Protein AF-H9VK11-F1 (afdb_monomer)

Radius of gyration: 29.21 Å; Cα contacts (8 Å, |Δi|>4): 85; chains: 1; bounding box: 51×98×49 Å

pLDDT: mean 76.81, std 21.03, range [33.34, 97.81]

Foldseek 3Di:
DDDDDDDDDDDDDDDDDPPPDDPPPVPDCDPVNVQVVVVVVLPDDDDDDDDDDDDPCPVPDDVVCCDPSRNPDDDDQFFQALVNLLVLCCVQQVDNDDPLSVLLNVLRVQFGHHSVRLNVLCNVPSVPRVNSSVVSSVVSVVRNVDDDPDDPPDDPDD

Nearest PDB structures (foldseek):
  8c6j-assembly1_V  TM=3.300E-01  e=5.789E+00  Homo sapiens
  3lvt-assembly1_A  TM=2.748E-01  e=8.048E+00  Enterococcus faecalis V583

Secondary structure (DSSP, 8-state):
-----PPPPPPPPPP---------GGG---HHHHHHHHHHHHH--SS--------S-GGGS-TTTSSTTTS-------S--HHHHHHHHHHHH--S--TTHHHHHHHHTT----HHHHHHHHHHTTT-HHHHHHHHHHHHHHHHHSPPSS--TT----

Organism: Pinus taeda (NCBI:txid3352)

Solvent-accessible surface area (backbone atoms only — not comparable to full-atom values): 10513 Å² total; per-residue (Å²): 134,91,80,90,82,82,83,83,83,87,81,83,84,74,82,79,77,80,78,87,72,72,87,59,74,90,73,64,82,42,74,67,57,57,50,55,52,47,54,56,58,76,70,62,85,87,74,96,77,90,86,87,86,86,73,97,56,71,88,78,50,64,71,80,53,65,32,76,94,72,39,75,78,86,82,85,87,66,60,42,44,64,71,53,47,52,52,47,38,34,75,64,52,74,38,93,75,58,94,60,49,67,57,48,44,59,38,48,76,69,19,73,47,44,56,66,59,56,47,49,39,43,61,78,29,37,93,39,55,69,60,15,53,51,54,40,46,54,52,36,55,54,37,45,75,50,77,79,92,67,81,89,80,79,77,84,83,126

Structure (mmCIF, N/CA/C/O backbone):
data_AF-H9VK11-F1
#
_entry.id   AF-H9VK11-F1
#
loop_
_atom_site.group_PDB
_atom_site.id
_atom_site.type_symbol
_atom_site.label_atom_id
_atom_site.label_alt_id
_atom_site.label_comp_id
_atom_site.label_asym_id
_atom_site.label_entity_id
_atom_site.label_seq_id
_atom_site.pdbx_PDB_ins_code
_atom_site.Cartn_x
_atom_site.Cartn_y
_atom_site.Cartn_z
_atom_site.occupancy
_atom_site.B_iso_or_equiv
_atom_s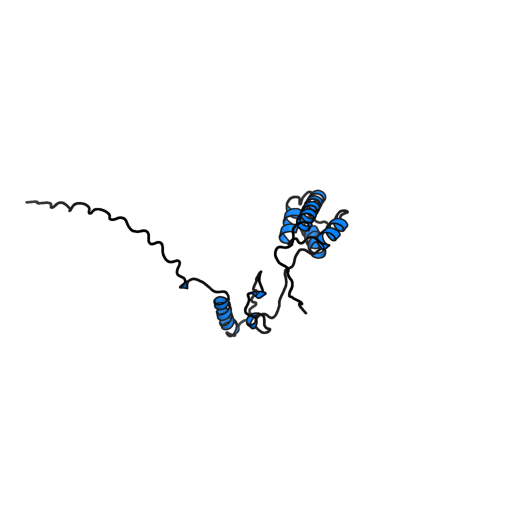ite.auth_seq_id
_atom_site.auth_comp_id
_atom_site.auth_asym_id
_atom_site.auth_atom_id
_atom_site.pdbx_PDB_model_num
ATOM 1 N N . LYS A 1 1 ? 30.136 82.822 -22.059 1.00 39.12 1 LYS A N 1
ATOM 2 C CA . LYS A 1 1 ? 28.695 83.145 -21.907 1.00 39.12 1 LYS A CA 1
ATOM 3 C C . LYS A 1 1 ? 27.909 81.847 -22.035 1.00 39.12 1 LYS A C 1
ATOM 5 O O . LYS A 1 1 ? 27.955 81.237 -23.091 1.00 39.12 1 LYS A O 1
ATOM 10 N N . ASN A 1 2 ? 27.282 81.414 -20.940 1.00 35.06 2 ASN A N 1
ATOM 11 C CA . ASN A 1 2 ? 26.433 80.224 -20.855 1.00 35.06 2 ASN A CA 1
ATOM 12 C C . ASN A 1 2 ? 25.245 80.293 -21.822 1.00 35.06 2 ASN A C 1
ATOM 14 O O . ASN A 1 2 ? 24.611 81.343 -21.926 1.00 35.06 2 ASN A O 1
ATOM 18 N N . LYS A 1 3 ? 24.848 79.146 -22.378 1.00 41.16 3 LYS A N 1
ATOM 19 C CA . LYS A 1 3 ? 23.433 78.861 -22.633 1.00 41.16 3 LYS A CA 1
ATOM 20 C C . LYS A 1 3 ? 23.178 77.359 -22.482 1.00 41.16 3 LYS A C 1
ATOM 22 O O . LYS A 1 3 ? 23.585 76.564 -23.318 1.00 41.16 3 LYS A O 1
ATOM 27 N N . LYS A 1 4 ? 22.551 77.007 -21.355 1.00 41.66 4 LYS A N 1
ATOM 28 C C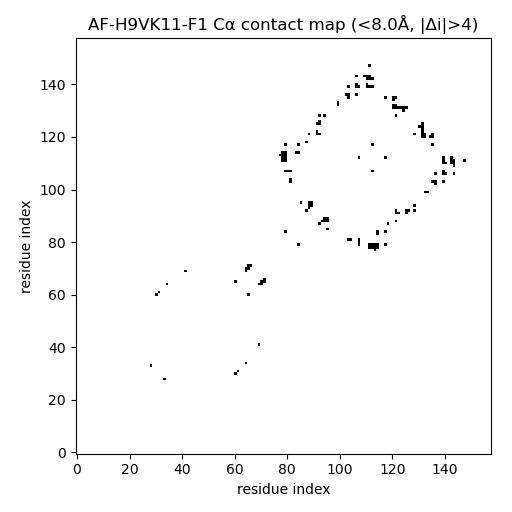A . LYS A 1 4 ? 21.931 75.705 -21.077 1.00 41.66 4 LYS A CA 1
ATOM 29 C C . LYS A 1 4 ? 20.826 75.455 -22.111 1.00 41.66 4 LYS A C 1
ATOM 31 O O . LYS A 1 4 ? 20.049 76.373 -22.371 1.00 41.66 4 LYS A O 1
ATOM 36 N N . GLN A 1 5 ? 20.741 74.242 -22.650 1.00 40.81 5 GLN A N 1
ATOM 37 C CA . GLN A 1 5 ? 19.568 73.748 -23.377 1.00 40.81 5 GLN A CA 1
ATOM 38 C C . GLN A 1 5 ? 18.859 72.701 -22.511 1.00 40.81 5 GLN A C 1
ATOM 40 O O . GLN A 1 5 ? 19.507 71.873 -21.873 1.00 40.81 5 GLN A O 1
ATOM 45 N N . GLN A 1 6 ? 17.539 72.848 -22.417 1.00 36.50 6 GLN A N 1
ATOM 46 C CA . GLN A 1 6 ? 16.608 72.013 -21.657 1.00 36.50 6 GLN A CA 1
ATOM 47 C C . GLN A 1 6 ? 16.370 70.665 -22.361 1.00 36.50 6 GLN A C 1
ATOM 49 O O . GLN A 1 6 ? 16.482 70.612 -23.586 1.00 36.50 6 GLN A O 1
ATOM 54 N N . PRO A 1 7 ? 16.021 69.597 -21.621 1.00 40.81 7 PRO A N 1
ATOM 55 C CA . PRO A 1 7 ? 15.643 68.319 -22.217 1.00 40.81 7 PRO A CA 1
ATOM 56 C C . PRO A 1 7 ? 14.222 68.363 -22.827 1.00 40.81 7 PRO A C 1
ATOM 58 O O . PRO A 1 7 ? 13.400 69.169 -22.381 1.00 40.81 7 PRO A O 1
ATOM 61 N N . PRO A 1 8 ? 13.934 67.522 -23.841 1.00 43.41 8 PRO A N 1
ATOM 62 C CA . PRO A 1 8 ? 12.621 67.436 -24.484 1.00 43.41 8 PRO A CA 1
ATOM 63 C C . PRO A 1 8 ? 11.554 66.758 -23.588 1.00 43.41 8 PRO A C 1
ATOM 65 O O . PRO A 1 8 ? 11.914 66.091 -22.614 1.00 43.41 8 PRO A O 1
ATOM 68 N N . PRO A 1 9 ? 10.251 66.962 -23.880 1.00 39.34 9 PRO A N 1
ATOM 69 C CA . PRO A 1 9 ? 9.127 66.506 -23.056 1.00 39.34 9 PRO A CA 1
ATOM 70 C C . PRO A 1 9 ? 8.811 65.006 -23.249 1.00 39.34 9 PRO A C 1
ATOM 72 O O . PRO A 1 9 ? 9.277 64.417 -24.223 1.00 39.34 9 PRO A O 1
ATOM 75 N N . PRO A 1 10 ? 8.051 64.377 -22.327 1.00 42.06 10 PRO A N 1
ATOM 76 C CA . PRO A 1 10 ? 7.837 62.931 -22.320 1.00 42.06 10 PRO A CA 1
ATOM 77 C C . PRO A 1 10 ? 6.823 62.500 -23.390 1.00 42.06 10 PRO A C 1
ATOM 79 O O . PRO A 1 10 ? 5.760 63.105 -23.519 1.00 42.06 10 PRO A O 1
ATOM 82 N N . GLU A 1 11 ? 7.170 61.458 -24.146 1.00 48.50 11 GLU A N 1
ATOM 83 C CA . GLU A 1 11 ? 6.300 60.816 -25.136 1.00 48.50 11 GLU A CA 1
ATOM 84 C C . GLU A 1 11 ? 5.246 59.936 -24.440 1.00 48.50 11 GLU A C 1
ATOM 86 O O . GLU A 1 11 ? 5.539 59.233 -23.474 1.00 48.50 11 GLU A O 1
ATOM 91 N N . GLU A 1 12 ? 4.007 60.026 -24.924 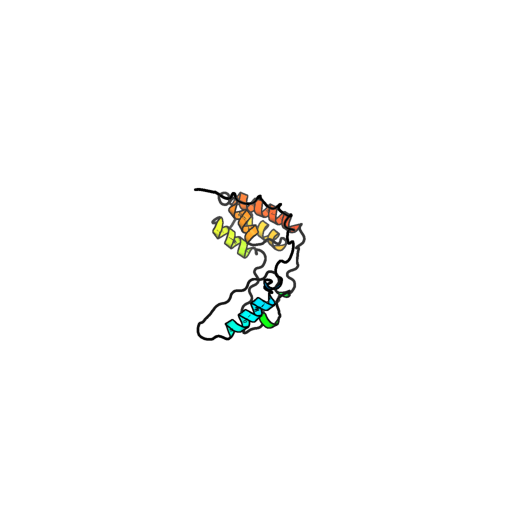1.00 42.59 12 GLU A N 1
ATOM 92 C CA . GLU A 1 12 ? 2.819 59.340 -24.412 1.00 42.59 12 GLU A CA 1
ATOM 93 C C . GLU A 1 12 ? 2.930 57.809 -24.574 1.00 42.59 12 GLU A C 1
ATOM 95 O O . GLU A 1 12 ? 3.157 57.300 -25.673 1.00 42.59 12 GLU A O 1
ATOM 100 N N . GLU A 1 13 ? 2.743 57.065 -23.476 1.00 42.00 13 GLU A N 1
ATOM 101 C CA . GLU A 1 13 ? 2.688 55.598 -23.461 1.00 42.00 13 GLU A CA 1
ATOM 102 C C . GLU A 1 13 ? 1.474 55.081 -24.251 1.00 42.00 13 GLU A C 1
ATOM 104 O O . GLU A 1 13 ? 0.319 55.298 -23.880 1.00 42.00 13 GLU A O 1
ATOM 109 N N . GLN A 1 14 ? 1.737 54.333 -25.323 1.00 42.31 14 GLN A N 1
ATOM 110 C CA . GLN A 1 14 ? 0.738 53.467 -25.951 1.00 42.31 14 GLN A CA 1
ATOM 111 C C . GLN A 1 14 ? 0.594 52.187 -25.108 1.00 42.31 14 GLN A C 1
ATOM 113 O O . GLN A 1 14 ? 1.610 51.642 -24.669 1.00 42.31 14 GLN A O 1
ATOM 118 N N . PRO A 1 15 ? -0.628 51.672 -24.873 1.00 37.09 15 PRO A N 1
ATOM 119 C CA . PRO A 1 15 ? -0.813 50.501 -24.030 1.00 37.09 15 PRO A CA 1
ATOM 120 C C . PRO A 1 15 ? -0.214 49.272 -24.716 1.00 37.09 15 PRO A C 1
ATOM 122 O O . PRO A 1 15 ? -0.624 48.895 -25.815 1.00 37.09 15 PRO A O 1
ATOM 125 N N . ALA A 1 16 ? 0.754 48.644 -24.047 1.00 39.91 16 ALA A N 1
ATOM 126 C CA . ALA A 1 16 ? 1.265 47.335 -24.417 1.00 39.91 16 ALA A CA 1
ATOM 127 C C . ALA A 1 16 ? 0.094 46.342 -24.436 1.00 39.91 16 ALA A C 1
ATOM 129 O O . ALA A 1 16 ? -0.522 46.065 -23.406 1.00 39.91 16 ALA A O 1
ATOM 130 N N . GLN A 1 17 ? -0.236 45.842 -25.625 1.00 42.41 17 GLN A N 1
ATOM 131 C CA . GLN A 1 17 ? -1.118 44.695 -25.779 1.00 42.41 17 GLN A CA 1
ATOM 132 C C . GLN A 1 17 ? -0.486 43.524 -25.024 1.00 42.41 17 GLN A C 1
ATOM 134 O O . GLN A 1 17 ? 0.663 43.167 -25.280 1.00 42.41 17 GLN A O 1
ATOM 139 N N . ALA A 1 18 ? -1.219 42.971 -24.058 1.00 42.00 18 ALA A N 1
ATOM 140 C CA . ALA A 1 18 ? -0.839 41.733 -23.404 1.00 42.00 18 ALA A CA 1
ATOM 141 C C . ALA A 1 18 ? -0.806 40.625 -24.464 1.00 42.00 18 ALA A C 1
ATOM 143 O O . ALA A 1 18 ? -1.837 40.276 -25.040 1.00 42.00 18 ALA A O 1
ATOM 144 N N . ASP A 1 19 ? 0.396 40.131 -24.737 1.00 43.22 19 ASP A N 1
ATOM 145 C CA . ASP A 1 19 ? 0.655 38.949 -25.547 1.00 43.22 19 ASP A CA 1
ATOM 146 C C . ASP A 1 19 ? 0.144 37.718 -24.783 1.00 43.22 19 ASP A C 1
ATOM 148 O O . ASP A 1 19 ? 0.840 37.118 -23.963 1.00 43.22 19 ASP A O 1
ATOM 152 N N . GLU A 1 20 ? -1.136 37.399 -24.967 1.00 50.81 20 GLU A N 1
ATOM 153 C CA . GLU A 1 20 ? -1.705 36.111 -24.577 1.00 50.81 20 GLU A CA 1
ATOM 154 C C . GLU A 1 20 ? -1.450 35.087 -25.696 1.00 50.81 20 GLU A C 1
ATOM 156 O O . GLU A 1 20 ? -2.317 34.792 -26.516 1.00 50.81 20 GLU A O 1
ATOM 161 N N . GLY A 1 21 ? -0.239 34.533 -25.732 1.00 46.00 21 GLY A N 1
ATOM 162 C CA . GLY A 1 21 ? 0.164 33.430 -26.611 1.00 46.00 21 GLY A CA 1
ATOM 163 C C . GLY A 1 21 ? 1.685 33.293 -26.564 1.00 46.00 21 GLY A C 1
ATOM 164 O O . GLY A 1 21 ? 2.390 34.279 -26.535 1.00 46.00 21 GLY A O 1
ATOM 165 N N . GLU A 1 22 ? 2.332 32.146 -26.459 1.00 46.81 22 GLU A N 1
ATOM 166 C CA . GLU A 1 22 ? 1.960 30.751 -26.569 1.00 46.81 22 GLU A CA 1
ATOM 167 C C . GLU A 1 22 ? 2.712 30.031 -25.441 1.00 46.81 22 GLU A C 1
ATOM 169 O O . GLU A 1 22 ? 3.920 30.219 -25.270 1.00 46.81 22 GLU A O 1
ATOM 174 N N . TRP A 1 23 ? 2.053 29.155 -24.677 1.00 44.19 23 TRP A N 1
ATOM 175 C CA . TRP A 1 23 ? 2.819 28.143 -23.948 1.00 44.19 23 TRP A CA 1
ATOM 176 C C . TRP A 1 23 ? 3.440 27.234 -25.001 1.00 44.19 23 TRP A C 1
ATOM 178 O O . TRP A 1 23 ? 2.765 26.377 -25.570 1.00 44.19 23 TRP A O 1
ATOM 188 N N . ASN A 1 24 ? 4.707 27.513 -25.295 1.00 51.38 24 ASN A N 1
ATOM 189 C CA . ASN A 1 24 ? 5.541 26.871 -26.290 1.00 51.38 24 ASN A CA 1
ATOM 190 C C . ASN A 1 24 ? 5.285 25.353 -26.329 1.00 51.38 24 ASN A C 1
ATOM 192 O O . ASN A 1 24 ? 5.691 24.622 -25.415 1.00 51.38 24 ASN A O 1
ATOM 196 N N . GLN A 1 25 ? 4.589 24.883 -27.374 1.00 55.66 25 GLN A N 1
ATOM 197 C CA . GLN A 1 25 ? 4.301 23.459 -27.578 1.00 55.66 25 GLN A CA 1
ATOM 198 C C . GLN A 1 25 ? 5.593 22.627 -27.673 1.00 55.66 25 GLN A C 1
ATOM 200 O O . GLN A 1 25 ? 5.552 21.431 -27.377 1.00 55.66 25 GLN A O 1
ATOM 205 N N . ASP A 1 26 ? 6.743 23.254 -27.960 1.00 57.16 26 ASP A N 1
ATOM 206 C CA . ASP A 1 26 ? 8.057 22.600 -27.998 1.00 57.16 26 ASP A CA 1
ATOM 207 C C . ASP A 1 26 ? 8.565 22.156 -26.617 1.00 57.16 26 ASP A C 1
ATOM 209 O O . ASP A 1 26 ? 9.470 21.329 -26.522 1.00 57.16 26 ASP A O 1
ATOM 213 N N . SER A 1 27 ? 7.975 22.652 -25.523 1.00 60.38 27 SER A N 1
ATOM 214 C CA . SER A 1 27 ? 8.327 22.232 -24.156 1.00 60.38 27 SER A CA 1
ATOM 215 C C . SER A 1 27 ? 7.534 21.014 -23.665 1.00 60.38 27 SER A C 1
ATOM 217 O O . SER A 1 27 ? 7.758 20.519 -22.555 1.00 60.38 27 SER A O 1
ATOM 219 N N . ARG A 1 28 ? 6.595 20.501 -24.476 1.00 67.38 28 ARG A N 1
ATOM 220 C CA . ARG A 1 28 ? 5.709 19.407 -24.079 1.00 67.38 28 ARG A CA 1
ATOM 221 C C . ARG A 1 28 ? 6.433 18.069 -24.182 1.00 67.38 28 ARG A C 1
ATOM 223 O O . ARG A 1 28 ? 6.411 17.385 -25.203 1.00 67.38 28 ARG A O 1
ATOM 230 N N . VAL A 1 29 ? 7.051 17.670 -23.079 1.00 69.19 29 VAL A N 1
ATOM 231 C CA . VAL A 1 29 ? 7.642 16.341 -22.931 1.00 69.19 29 VAL A CA 1
ATOM 232 C C . VAL A 1 29 ? 6.538 15.290 -23.068 1.00 69.19 29 VAL A C 1
ATOM 234 O O . VAL A 1 29 ? 5.595 15.240 -22.278 1.00 69.19 29 VAL A O 1
ATOM 237 N N . THR A 1 30 ? 6.631 14.454 -24.101 1.00 76.38 30 THR A N 1
ATOM 238 C CA . THR A 1 30 ? 5.711 13.330 -24.287 1.00 76.38 30 THR A CA 1
ATOM 239 C C . THR A 1 30 ? 6.241 12.102 -23.562 1.00 76.38 30 THR A C 1
ATOM 241 O O . THR A 1 30 ? 7.450 11.890 -23.477 1.00 76.38 30 THR A O 1
ATOM 244 N N . LEU A 1 31 ? 5.332 11.255 -23.078 1.00 69.75 31 LEU A N 1
ATOM 245 C CA . LEU A 1 31 ? 5.675 9.954 -22.506 1.00 69.75 31 LEU A CA 1
ATOM 246 C C . LEU A 1 31 ? 6.540 9.142 -23.488 1.00 69.75 31 LEU A C 1
ATOM 248 O O . LEU A 1 31 ? 7.590 8.635 -23.112 1.00 69.75 31 LEU A O 1
ATOM 252 N N . SER A 1 32 ? 6.176 9.135 -24.775 1.00 68.62 32 SER A N 1
ATOM 253 C CA . SER A 1 32 ? 6.977 8.539 -25.853 1.00 68.62 32 SER A CA 1
ATOM 254 C C . SER A 1 32 ? 8.362 9.181 -26.005 1.00 68.62 32 SER A C 1
ATOM 256 O O . SER A 1 32 ? 9.335 8.472 -26.235 1.00 68.62 32 SER A O 1
ATOM 258 N N . GLY A 1 33 ? 8.483 10.502 -25.847 1.00 75.44 33 GLY A N 1
ATOM 259 C CA . GLY A 1 33 ? 9.758 11.223 -25.909 1.00 75.44 33 GLY A CA 1
ATOM 260 C C . GLY A 1 33 ? 10.710 10.853 -24.771 1.00 75.44 33 GLY A C 1
ATOM 261 O O . GLY A 1 33 ? 11.878 10.565 -25.022 1.00 75.44 33 GLY A O 1
ATOM 262 N N . VAL A 1 34 ? 10.203 10.773 -23.535 1.00 75.94 34 VAL A N 1
ATOM 263 C CA . VAL A 1 34 ? 10.983 10.283 -22.381 1.00 75.94 34 VAL A CA 1
ATOM 264 C C . VAL A 1 34 ? 11.436 8.846 -22.614 1.00 75.94 34 VAL A C 1
ATOM 266 O O . VAL A 1 34 ? 12.583 8.507 -22.341 1.00 75.94 34 VAL A O 1
ATOM 269 N N . LEU A 1 35 ? 10.555 8.009 -23.159 1.00 72.94 35 LEU A N 1
ATOM 270 C CA . LEU A 1 35 ? 10.821 6.585 -23.327 1.00 72.94 35 LEU A CA 1
ATOM 271 C C . LEU A 1 35 ? 11.811 6.294 -24.470 1.00 72.94 35 LEU A C 1
ATOM 273 O O . LEU A 1 35 ? 12.689 5.442 -24.330 1.00 72.94 35 LEU A O 1
ATOM 277 N N . ASN A 1 36 ? 11.758 7.065 -25.558 1.00 70.38 36 ASN A N 1
ATOM 278 C CA . ASN A 1 36 ? 12.763 7.016 -26.625 1.00 70.38 36 ASN A CA 1
ATOM 279 C C . ASN A 1 36 ? 14.135 7.512 -26.145 1.00 70.38 36 ASN A C 1
ATOM 281 O O . ASN A 1 36 ? 15.169 6.983 -26.547 1.00 70.38 36 ASN A O 1
ATOM 285 N N . PHE A 1 37 ? 14.165 8.507 -25.256 1.00 76.50 37 PHE A N 1
ATOM 286 C CA . PHE A 1 37 ? 15.411 8.936 -24.627 1.00 76.50 37 PHE A CA 1
ATOM 287 C C . PHE A 1 37 ? 15.996 7.840 -23.723 1.00 76.50 37 PHE A C 1
ATOM 289 O O . PHE A 1 37 ? 17.199 7.575 -23.779 1.00 76.50 37 PHE A O 1
ATOM 296 N N . THR A 1 38 ? 15.159 7.146 -22.942 1.00 72.81 38 THR A N 1
ATOM 297 C CA . THR A 1 38 ? 15.618 6.016 -22.119 1.00 72.81 38 THR A CA 1
ATOM 298 C C . THR A 1 38 ? 16.128 4.840 -22.954 1.00 72.81 38 THR A C 1
ATOM 300 O O . THR A 1 38 ? 17.109 4.223 -22.547 1.00 72.81 38 THR A O 1
ATOM 303 N N . ASP A 1 39 ? 15.570 4.597 -24.151 1.00 68.62 39 ASP A N 1
ATOM 304 C CA . ASP A 1 39 ? 16.113 3.634 -25.130 1.00 68.62 39 ASP A CA 1
ATOM 305 C C . ASP A 1 39 ? 17.572 3.944 -25.500 1.00 68.62 39 ASP A C 1
ATOM 307 O O . ASP A 1 39 ? 18.407 3.038 -25.558 1.00 68.62 39 ASP A O 1
ATOM 311 N N . GLY A 1 40 ? 17.914 5.226 -25.661 1.00 69.44 40 GLY A N 1
ATOM 312 C CA . GLY A 1 40 ? 19.299 5.656 -25.859 1.00 69.44 40 GLY A CA 1
ATOM 313 C C . GLY A 1 40 ? 20.189 5.363 -24.646 1.00 69.44 40 GLY A C 1
ATOM 314 O O . GLY A 1 40 ? 21.311 4.883 -24.802 1.00 69.44 40 GLY A O 1
ATOM 315 N N . LEU A 1 41 ? 19.678 5.578 -23.430 1.00 70.56 41 LEU A N 1
ATOM 316 C CA . LEU A 1 41 ? 20.415 5.338 -22.183 1.00 70.56 41 LEU A CA 1
ATOM 317 C C . LEU A 1 41 ? 20.652 3.851 -21.883 1.00 70.56 41 LEU A C 1
ATOM 319 O O . LEU A 1 41 ? 21.701 3.519 -21.332 1.00 70.56 41 LEU A O 1
ATOM 323 N N . TRP A 1 42 ? 19.726 2.961 -22.259 1.00 66.25 42 TRP A N 1
ATOM 324 C CA . TRP A 1 42 ? 19.897 1.507 -22.126 1.00 66.25 42 TRP A CA 1
ATOM 325 C C . TRP A 1 42 ? 21.029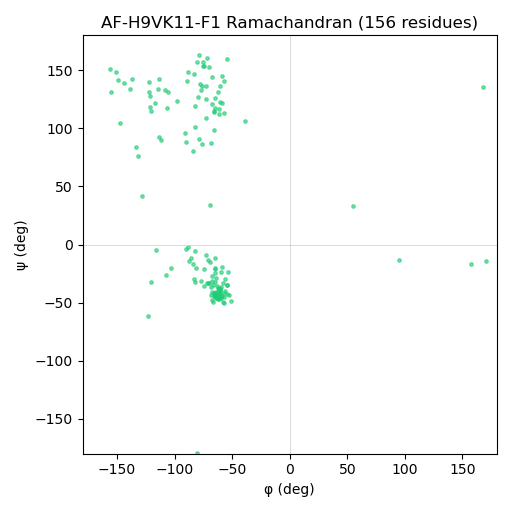 0.957 -23.008 1.00 66.25 42 TRP A C 1
ATOM 327 O O . TRP A 1 42 ? 21.605 -0.078 -22.680 1.00 66.25 42 TRP A O 1
ATOM 337 N N . SER A 1 43 ? 21.378 1.649 -24.099 1.00 64.44 43 SER A N 1
ATOM 338 C CA . SER A 1 43 ? 22.405 1.213 -25.059 1.00 64.44 43 SER A CA 1
ATOM 339 C C . SER A 1 43 ? 23.844 1.639 -24.711 1.00 64.44 43 SER A C 1
ATOM 341 O O . SER A 1 43 ? 24.802 1.093 -25.260 1.00 64.44 43 SER A O 1
ATOM 343 N N . CYS A 1 44 ? 24.024 2.581 -23.778 1.00 58.22 44 CYS A N 1
ATOM 344 C CA . CYS A 1 44 ? 25.336 3.123 -23.413 1.00 58.22 44 CYS A CA 1
ATOM 345 C C . CYS A 1 44 ? 25.974 2.324 -22.260 1.00 58.22 44 CYS A C 1
ATOM 347 O O . CYS A 1 44 ? 25.694 2.557 -21.083 1.00 58.22 44 CYS A O 1
ATOM 349 N N . CYS A 1 45 ? 26.844 1.368 -22.601 1.00 58.88 45 CYS A N 1
ATOM 350 C CA . CYS A 1 45 ? 27.524 0.488 -21.645 1.00 58.88 45 CYS A CA 1
ATOM 351 C C . CYS A 1 45 ? 28.542 1.195 -20.729 1.00 58.88 45 CYS A C 1
ATOM 353 O O . CYS A 1 45 ? 29.307 2.054 -21.164 1.00 58.88 45 CYS A O 1
ATOM 355 N N . GLY A 1 46 ? 28.618 0.717 -19.477 1.00 58.84 46 GLY A N 1
ATOM 356 C CA . GLY A 1 46 ? 29.761 0.921 -18.572 1.00 58.84 46 GLY A CA 1
ATOM 357 C C . GLY A 1 46 ? 29.459 0.787 -17.071 1.00 58.84 46 GLY A C 1
ATOM 358 O O . GLY A 1 46 ? 30.380 0.632 -16.279 1.00 58.84 46 GLY A O 1
ATOM 359 N N . SER A 1 47 ? 28.189 0.835 -16.657 1.00 64.69 47 SER A N 1
ATOM 360 C CA . SER A 1 47 ? 27.784 0.748 -15.242 1.00 64.69 47 SER A CA 1
ATOM 361 C C . SER A 1 47 ? 26.476 -0.029 -15.107 1.00 64.69 47 SER A C 1
ATOM 363 O O . SER A 1 47 ? 25.575 0.154 -15.923 1.00 64.69 47 SER A O 1
ATOM 365 N N . GLU A 1 48 ? 26.369 -0.887 -14.093 1.00 76.56 48 GLU A N 1
ATOM 366 C CA . GLU A 1 48 ? 25.108 -1.528 -13.710 1.00 76.56 48 GLU A CA 1
ATOM 367 C C . GLU A 1 48 ? 24.154 -0.437 -13.193 1.00 76.56 48 GLU A C 1
ATOM 369 O O . GLU A 1 48 ? 24.445 0.232 -12.202 1.00 76.56 48 GLU A O 1
ATOM 374 N N . ARG A 1 49 ? 23.037 -0.195 -13.891 1.00 77.06 49 ARG A N 1
ATOM 375 C CA . ARG A 1 49 ? 22.048 0.835 -13.531 1.00 77.06 49 ARG A CA 1
ATOM 376 C C . ARG A 1 49 ? 20.677 0.201 -13.342 1.00 77.06 49 ARG A C 1
ATOM 378 O O . ARG A 1 49 ? 20.214 -0.532 -14.211 1.00 77.06 49 ARG A O 1
ATOM 385 N N . LEU A 1 50 ? 20.017 0.529 -12.231 1.00 85.00 50 LEU A N 1
ATOM 386 C CA . LEU A 1 50 ? 18.621 0.178 -11.978 1.00 85.00 50 LEU A CA 1
ATOM 387 C C . LEU A 1 50 ? 17.728 1.369 -12.329 1.00 85.00 50 LEU A C 1
ATOM 389 O O . LEU A 1 50 ? 17.888 2.451 -11.768 1.00 85.00 50 LEU A O 1
ATOM 393 N N . PHE A 1 51 ? 16.767 1.154 -13.223 1.00 84.62 51 PHE A N 1
ATOM 394 C CA . PHE A 1 51 ? 15.737 2.136 -13.548 1.00 84.62 51 PHE A CA 1
ATOM 395 C C . PHE A 1 51 ? 14.411 1.716 -12.915 1.00 84.62 51 PHE A C 1
ATOM 397 O O . PHE A 1 51 ? 13.990 0.568 -13.058 1.00 84.62 51 PHE A O 1
ATOM 404 N N . VAL A 1 52 ? 13.750 2.649 -12.227 1.00 89.06 52 VAL A N 1
ATOM 405 C CA . VAL A 1 52 ? 12.420 2.445 -11.643 1.00 89.06 52 VAL A CA 1
ATOM 406 C C . VAL A 1 52 ? 11.454 3.412 -12.309 1.00 89.06 52 VAL A C 1
ATOM 408 O O . VAL A 1 52 ? 11.652 4.624 -12.261 1.00 89.06 52 VAL A O 1
ATOM 411 N N . PHE A 1 53 ? 10.406 2.865 -12.915 1.00 87.31 53 PHE A N 1
ATOM 412 C CA . PHE A 1 53 ? 9.312 3.627 -13.504 1.00 87.31 53 PHE A CA 1
ATOM 413 C C . PHE A 1 53 ? 8.037 3.366 -12.712 1.00 87.31 53 PHE A C 1
ATOM 415 O O . PHE A 1 53 ? 7.784 2.239 -12.285 1.00 87.31 53 PHE A O 1
ATOM 422 N N . THR A 1 54 ? 7.218 4.398 -12.545 1.00 91.50 54 THR A N 1
ATOM 423 C CA . THR A 1 54 ? 5.895 4.301 -11.930 1.00 91.50 54 THR A CA 1
ATOM 424 C C . THR A 1 54 ? 4.851 4.815 -12.917 1.00 91.50 54 THR A C 1
ATOM 426 O O . THR A 1 54 ? 5.080 5.778 -13.646 1.00 91.50 54 THR A O 1
ATOM 429 N N . THR A 1 55 ? 3.703 4.147 -12.987 1.00 87.94 55 THR A N 1
ATOM 430 C CA . THR A 1 55 ? 2.557 4.601 -13.779 1.00 87.94 55 THR A CA 1
ATOM 431 C C . THR A 1 55 ? 1.271 4.140 -13.112 1.00 87.94 55 THR A C 1
ATOM 433 O O . THR A 1 55 ? 1.200 3.018 -12.614 1.00 87.94 55 THR A O 1
ATOM 436 N N . ASN A 1 56 ? 0.247 4.989 -13.143 1.00 89.44 56 ASN A N 1
ATOM 437 C CA . ASN A 1 56 ? -1.112 4.607 -12.754 1.00 89.44 56 ASN A CA 1
ATOM 438 C C . ASN A 1 56 ? -1.872 3.939 -13.917 1.00 89.44 56 ASN A C 1
ATOM 440 O O . ASN A 1 56 ? -2.890 3.292 -13.698 1.00 89.44 56 ASN A O 1
ATOM 444 N N . HIS A 1 57 ? -1.380 4.090 -15.153 1.00 85.62 57 HIS A N 1
ATOM 445 C CA . HIS A 1 57 ? -2.038 3.640 -16.381 1.00 85.62 57 HIS A CA 1
ATOM 446 C C . HIS A 1 57 ? -1.033 2.908 -17.274 1.00 85.62 57 HIS A C 1
ATOM 448 O O . HIS A 1 57 ? -0.403 3.500 -18.154 1.00 85.62 57 HIS A O 1
ATOM 454 N N . ILE A 1 58 ? -0.832 1.615 -17.012 1.00 85.94 58 ILE A N 1
ATOM 455 C CA . ILE A 1 58 ? 0.093 0.780 -17.794 1.00 85.94 58 ILE A CA 1
ATOM 456 C C . ILE A 1 58 ? -0.399 0.553 -19.232 1.00 85.94 58 ILE A C 1
ATOM 458 O O . ILE A 1 58 ? 0.408 0.394 -20.140 1.00 85.94 58 ILE A O 1
ATOM 462 N N . ASP A 1 59 ? -1.712 0.608 -19.452 1.00 85.56 59 ASP A N 1
ATOM 463 C CA . ASP A 1 59 ? -2.391 0.491 -20.747 1.00 85.56 59 ASP A CA 1
ATOM 464 C C . ASP A 1 59 ? -2.062 1.637 -21.716 1.00 85.56 59 ASP A C 1
ATOM 466 O O . ASP A 1 59 ? -2.202 1.486 -22.928 1.00 85.56 59 ASP A O 1
ATOM 470 N N . ARG A 1 60 ? -1.590 2.773 -21.190 1.00 84.25 60 ARG A N 1
ATOM 471 C CA . ARG A 1 60 ? -1.181 3.939 -21.985 1.00 84.25 60 ARG A CA 1
ATOM 472 C C . ARG A 1 60 ? 0.296 3.916 -22.382 1.00 84.25 60 ARG A C 1
ATOM 474 O O . ARG A 1 60 ? 0.743 4.826 -23.078 1.00 84.25 60 ARG A O 1
ATOM 481 N N . LEU A 1 61 ? 1.063 2.926 -21.922 1.00 82.50 61 LEU A N 1
ATOM 482 C CA . LEU A 1 61 ? 2.461 2.759 -22.312 1.00 82.50 61 LEU A CA 1
ATOM 483 C C . LEU A 1 61 ? 2.569 2.009 -23.639 1.00 82.50 61 LEU A C 1
ATOM 485 O O . LEU A 1 61 ? 1.787 1.102 -23.919 1.00 82.50 61 LEU A O 1
ATOM 489 N N . ASP A 1 62 ? 3.584 2.354 -24.435 1.00 80.50 62 ASP A N 1
ATOM 490 C CA . ASP A 1 62 ? 3.912 1.589 -25.638 1.00 80.50 62 ASP A CA 1
ATOM 491 C C . ASP A 1 62 ? 4.263 0.142 -25.235 1.00 80.50 62 ASP A C 1
ATOM 493 O O . ASP A 1 62 ? 5.201 -0.064 -24.449 1.00 80.50 62 ASP A O 1
ATOM 497 N N . PRO A 1 63 ? 3.562 -0.878 -25.769 1.00 82.31 63 PRO A N 1
ATOM 498 C CA . PRO A 1 63 ? 3.845 -2.277 -25.473 1.00 82.31 63 PRO A CA 1
ATOM 499 C C . PRO A 1 63 ? 5.301 -2.682 -25.724 1.00 82.31 63 PRO A C 1
ATOM 501 O O . PRO A 1 63 ? 5.765 -3.648 -25.126 1.00 82.31 63 PRO A O 1
ATOM 504 N N . ALA A 1 64 ? 6.035 -1.977 -26.593 1.00 79.69 64 ALA A N 1
ATOM 505 C CA . ALA A 1 64 ? 7.451 -2.218 -26.845 1.00 79.69 64 ALA A CA 1
ATOM 506 C C . ALA A 1 64 ? 8.341 -1.965 -25.623 1.00 79.69 64 ALA A C 1
ATOM 508 O O . ALA A 1 64 ? 9.370 -2.624 -25.480 1.00 79.69 64 ALA A O 1
ATOM 509 N N . LEU A 1 65 ? 7.939 -1.063 -24.729 1.00 76.94 65 LEU A N 1
ATOM 510 C CA . LEU A 1 65 ? 8.703 -0.681 -23.538 1.00 76.94 65 LEU A CA 1
ATOM 511 C C . LEU A 1 65 ? 8.501 -1.654 -22.382 1.00 76.94 65 LEU A C 1
ATOM 513 O O . LEU A 1 65 ? 9.422 -1.916 -21.618 1.00 76.94 65 LEU A O 1
ATOM 517 N N . VAL A 1 66 ? 7.308 -2.238 -22.308 1.00 81.06 66 VAL A N 1
ATOM 518 C CA . VAL A 1 66 ? 6.892 -3.219 -21.296 1.00 81.06 66 VAL A CA 1
ATOM 519 C C . VAL A 1 66 ? 7.563 -4.590 -21.538 1.00 81.06 66 VAL A C 1
ATOM 521 O O . VAL A 1 66 ? 7.487 -5.487 -20.700 1.00 81.06 66 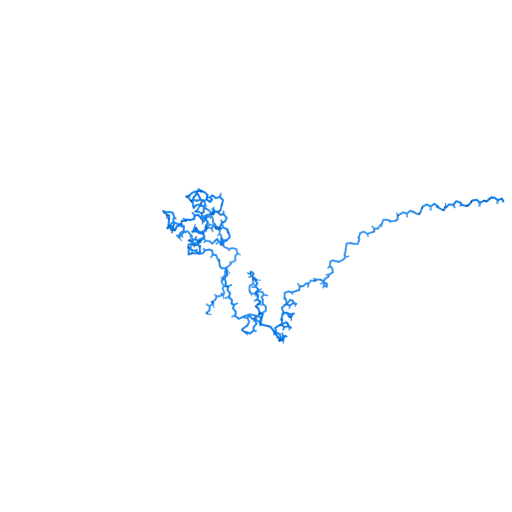VAL A O 1
ATOM 524 N N . ARG A 1 67 ? 8.244 -4.782 -22.680 1.00 82.00 67 ARG A N 1
ATOM 525 C CA . ARG A 1 67 ? 8.933 -6.033 -23.035 1.00 82.00 67 ARG A CA 1
ATOM 526 C C . ARG A 1 67 ? 10.172 -6.281 -22.169 1.00 82.00 67 ARG A C 1
ATOM 528 O O . ARG A 1 67 ? 10.863 -5.363 -21.726 1.00 82.00 67 ARG A O 1
ATOM 535 N N . ARG A 1 68 ? 10.491 -7.570 -22.018 1.00 79.00 68 ARG A N 1
ATOM 536 C CA . ARG A 1 68 ? 11.746 -8.046 -21.417 1.00 79.00 68 ARG A CA 1
ATOM 537 C C . ARG A 1 68 ? 12.955 -7.486 -22.177 1.00 79.00 68 ARG A C 1
ATOM 539 O O . ARG A 1 68 ? 12.920 -7.404 -23.403 1.00 79.00 68 ARG A O 1
ATOM 546 N N . GLY A 1 69 ? 13.998 -7.116 -21.442 1.00 79.44 69 GLY A N 1
ATOM 547 C CA . GLY A 1 69 ? 15.182 -6.396 -21.914 1.00 79.44 69 GLY A CA 1
ATOM 548 C C . GLY A 1 69 ? 15.115 -4.875 -21.722 1.00 79.44 69 GLY A C 1
ATOM 549 O O . GLY A 1 69 ? 16.140 -4.215 -21.857 1.00 79.44 69 GLY A O 1
ATOM 550 N N . ARG A 1 70 ? 13.934 -4.320 -21.410 1.00 79.94 70 ARG A N 1
ATOM 551 C CA . ARG A 1 70 ? 13.734 -2.898 -21.070 1.00 79.94 70 ARG A CA 1
ATOM 552 C C . ARG A 1 70 ? 13.090 -2.756 -19.695 1.00 79.94 70 ARG A C 1
ATOM 554 O O . ARG A 1 70 ? 13.691 -2.214 -18.773 1.00 79.94 70 ARG A O 1
ATOM 561 N N . MET A 1 71 ? 11.878 -3.295 -19.551 1.00 86.12 71 MET A N 1
ATOM 562 C CA . MET A 1 71 ? 11.170 -3.405 -18.276 1.00 86.12 71 MET A CA 1
ATOM 563 C C . MET A 1 71 ? 11.045 -4.883 -17.913 1.00 86.12 71 MET A C 1
ATOM 565 O O . MET A 1 71 ? 10.119 -5.575 -18.331 1.00 86.12 71 MET A O 1
ATOM 569 N N . ASP A 1 72 ? 12.008 -5.391 -17.148 1.00 84.31 72 ASP A N 1
ATOM 570 C CA . ASP A 1 72 ? 12.080 -6.820 -16.822 1.00 84.31 72 ASP A CA 1
ATOM 571 C C . ASP A 1 72 ? 11.200 -7.231 -15.640 1.00 84.31 72 ASP A C 1
ATOM 573 O O . ASP A 1 72 ? 10.744 -8.377 -15.564 1.00 84.31 72 ASP A O 1
ATOM 577 N N . LYS A 1 73 ? 10.968 -6.312 -14.697 1.00 88.31 73 LYS A N 1
ATOM 578 C CA . LYS A 1 73 ? 10.186 -6.554 -13.481 1.00 88.31 73 LYS A CA 1
ATOM 579 C C . LYS A 1 73 ? 9.008 -5.598 -13.405 1.00 88.31 73 LYS A C 1
ATOM 581 O O . LYS A 1 73 ? 9.171 -4.389 -13.496 1.00 88.31 73 LYS A O 1
ATOM 586 N N . HIS A 1 74 ? 7.830 -6.180 -13.210 1.00 89.06 74 HIS A N 1
ATOM 587 C CA . HIS A 1 74 ? 6.553 -5.480 -13.157 1.00 89.06 74 HIS A CA 1
ATOM 588 C C . HIS A 1 74 ? 5.935 -5.771 -11.798 1.00 89.06 74 HIS A C 1
ATOM 590 O O . HIS A 1 74 ? 5.708 -6.933 -11.462 1.00 89.06 74 HIS A O 1
ATOM 596 N N . ILE A 1 75 ? 5.725 -4.728 -11.000 1.00 91.81 75 ILE A N 1
ATOM 597 C CA . ILE A 1 75 ? 5.168 -4.838 -9.651 1.00 91.81 75 ILE A CA 1
ATOM 598 C C . ILE A 1 75 ? 3.889 -4.011 -9.616 1.00 91.81 75 ILE A C 1
ATOM 600 O O . ILE A 1 75 ? 3.933 -2.791 -9.750 1.00 91.81 75 ILE A O 1
ATOM 604 N N . LEU A 1 76 ? 2.752 -4.681 -9.427 1.00 91.69 76 LEU A N 1
ATOM 605 C CA . LEU A 1 76 ? 1.476 -4.012 -9.204 1.00 91.69 76 LEU A CA 1
ATOM 606 C C . LEU A 1 76 ? 1.352 -3.614 -7.733 1.00 91.69 76 LEU A C 1
ATOM 608 O O . LEU A 1 76 ? 1.328 -4.473 -6.852 1.00 91.69 76 LEU A O 1
ATOM 612 N N . LEU A 1 77 ? 1.227 -2.315 -7.480 1.00 91.62 77 LEU A N 1
ATOM 613 C CA . LEU A 1 77 ? 0.899 -1.776 -6.163 1.00 91.62 77 LEU A CA 1
ATOM 614 C C . LEU A 1 77 ? -0.626 -1.666 -6.047 1.00 91.62 77 LEU A C 1
ATOM 616 O O . LEU A 1 77 ? -1.218 -0.662 -6.429 1.00 91.62 77 LEU A O 1
ATOM 620 N N . SER A 1 78 ? -1.261 -2.751 -5.601 1.00 91.69 78 SER A N 1
ATOM 621 C CA . SER A 1 78 ? -2.719 -2.850 -5.471 1.00 91.69 78 SER A CA 1
ATOM 622 C C . SER A 1 78 ? -3.255 -2.187 -4.194 1.00 91.69 78 SER A C 1
ATOM 624 O O . SER A 1 78 ? -2.501 -1.702 -3.349 1.00 91.69 78 SER A O 1
ATOM 626 N N . PHE A 1 79 ? -4.578 -2.255 -4.018 1.00 95.06 79 PHE A N 1
ATOM 627 C CA . PHE A 1 79 ? -5.258 -1.926 -2.766 1.00 95.06 79 PHE A CA 1
ATOM 628 C C . PHE A 1 79 ? -4.714 -2.707 -1.561 1.00 95.06 79 PHE A C 1
ATOM 630 O O . PHE A 1 79 ? -4.068 -3.756 -1.694 1.00 95.06 79 PHE A O 1
ATOM 637 N N . CYS A 1 80 ? -4.981 -2.168 -0.373 1.00 95.81 80 CYS A N 1
ATOM 638 C CA . CYS A 1 80 ? -4.507 -2.695 0.891 1.00 95.81 80 CYS A CA 1
ATOM 639 C C . CYS A 1 80 ? -5.135 -4.059 1.172 1.00 95.81 80 CYS A C 1
ATOM 641 O O . CYS A 1 80 ? -6.336 -4.197 1.379 1.00 95.81 80 CYS A O 1
ATOM 643 N N . THR A 1 81 ? -4.295 -5.089 1.192 1.00 95.88 81 THR A N 1
ATOM 644 C CA . THR A 1 81 ? -4.717 -6.431 1.594 1.00 95.88 81 THR A CA 1
ATOM 645 C C . THR A 1 81 ? -4.746 -6.544 3.112 1.00 95.88 81 THR A C 1
ATOM 647 O O . THR A 1 81 ? -3.964 -5.889 3.800 1.00 95.88 81 THR A O 1
ATOM 650 N N . TYR A 1 82 ? -5.523 -7.487 3.646 1.00 96.81 82 TYR A N 1
ATOM 651 C CA . TYR A 1 82 ? -5.508 -7.776 5.084 1.00 96.81 82 TYR A CA 1
ATOM 652 C C . TYR A 1 82 ? -4.097 -8.088 5.625 1.00 96.81 82 TYR A C 1
ATOM 654 O O . TYR A 1 82 ? -3.742 -7.717 6.743 1.00 96.81 82 TYR A O 1
ATOM 662 N N . ARG A 1 83 ? -3.243 -8.743 4.822 1.00 96.12 83 ARG A N 1
ATOM 663 C CA . ARG A 1 83 ? -1.845 -8.988 5.203 1.00 96.12 83 ARG A CA 1
ATOM 664 C C . ARG A 1 83 ? -1.057 -7.683 5.323 1.00 96.12 83 ARG A C 1
ATOM 666 O O . ARG A 1 83 ? -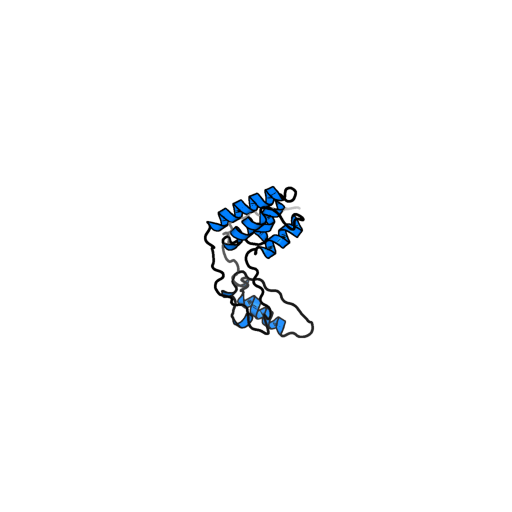0.318 -7.536 6.291 1.00 96.12 83 ARG A O 1
ATOM 673 N N . ALA A 1 84 ? -1.222 -6.770 4.365 1.00 96.25 84 ALA A N 1
ATOM 674 C CA . ALA A 1 84 ? -0.600 -5.451 4.414 1.00 96.25 84 ALA A CA 1
ATOM 675 C C . ALA A 1 84 ? -1.117 -4.652 5.618 1.00 96.25 84 ALA A C 1
ATOM 677 O O . ALA A 1 84 ? -0.304 -4.164 6.392 1.00 96.25 84 ALA A O 1
ATOM 678 N N . PHE A 1 85 ? -2.433 -4.632 5.853 1.00 97.69 85 PHE A N 1
ATOM 679 C CA . PHE A 1 85 ? -3.035 -4.030 7.044 1.00 97.69 85 PHE A CA 1
ATOM 680 C C . PHE A 1 85 ? -2.393 -4.531 8.340 1.00 97.69 85 PHE A C 1
ATOM 682 O O . PHE A 1 85 ? -1.982 -3.712 9.150 1.00 97.69 85 PHE A O 1
ATOM 689 N N . LYS A 1 86 ? -2.222 -5.848 8.529 1.00 97.81 86 LYS A N 1
ATOM 690 C CA . LYS A 1 86 ? -1.556 -6.373 9.735 1.00 97.81 86 LYS A CA 1
ATOM 691 C C . LYS A 1 86 ? -0.125 -5.857 9.889 1.00 97.81 86 LYS A C 1
ATOM 693 O O . LYS A 1 86 ? 0.315 -5.600 11.003 1.00 97.81 86 LYS A O 1
ATOM 698 N N . THR A 1 87 ? 0.604 -5.704 8.784 1.00 97.62 87 THR A N 1
ATOM 699 C CA . THR A 1 87 ? 1.935 -5.086 8.806 1.00 97.62 87 THR A CA 1
ATOM 700 C C . THR A 1 87 ? 1.858 -3.615 9.213 1.00 97.62 8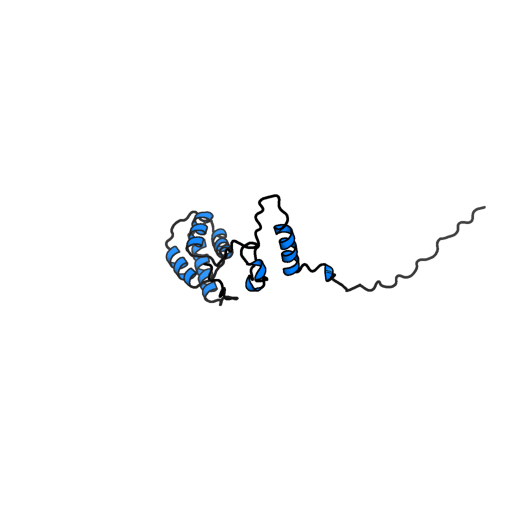7 THR A C 1
ATOM 702 O O . THR A 1 87 ? 2.657 -3.194 10.041 1.00 97.62 87 THR A O 1
ATOM 705 N N . LEU A 1 88 ? 0.891 -2.852 8.695 1.00 96.94 88 LEU A N 1
ATOM 706 C CA . LEU A 1 88 ? 0.679 -1.450 9.076 1.00 96.94 88 LEU A CA 1
ATOM 707 C C . LEU A 1 88 ? 0.276 -1.328 10.555 1.00 96.94 88 LEU A C 1
ATOM 709 O O . LEU A 1 88 ? 0.867 -0.536 11.279 1.00 96.94 88 LEU A O 1
ATOM 713 N N . ALA A 1 89 ? -0.658 -2.155 11.029 1.00 96.94 89 ALA A N 1
ATOM 714 C CA . ALA A 1 89 ? -1.108 -2.172 12.418 1.00 96.94 89 ALA A CA 1
ATOM 715 C C . ALA A 1 89 ? 0.046 -2.481 13.382 1.00 96.94 89 ALA A C 1
ATOM 717 O O . ALA A 1 89 ? 0.239 -1.761 14.356 1.00 96.94 89 ALA A O 1
ATOM 718 N N . ARG A 1 90 ? 0.885 -3.474 13.065 1.00 96.56 90 ARG A N 1
ATOM 719 C CA . ARG A 1 90 ? 2.093 -3.750 13.851 1.00 96.56 90 ARG A CA 1
ATOM 720 C C . ARG A 1 90 ? 3.070 -2.575 13.821 1.00 96.56 90 ARG A C 1
ATOM 722 O O . ARG A 1 90 ? 3.593 -2.190 14.853 1.00 96.56 90 ARG A O 1
ATOM 729 N N . ASN A 1 91 ? 3.329 -2.003 12.647 1.00 95.69 91 ASN A N 1
ATOM 730 C CA . ASN A 1 91 ? 4.348 -0.963 12.503 1.00 95.69 91 ASN A CA 1
ATOM 731 C C . ASN A 1 91 ? 3.945 0.379 13.140 1.00 95.69 91 ASN A C 1
ATOM 733 O O . ASN A 1 91 ? 4.824 1.106 13.593 1.00 95.69 91 ASN A O 1
ATOM 737 N N . TYR A 1 92 ? 2.655 0.728 13.133 1.00 94.44 92 TYR A N 1
ATOM 738 C CA . TYR A 1 92 ? 2.177 2.047 13.566 1.00 94.44 92 TYR A CA 1
ATOM 739 C C . TYR A 1 92 ? 1.449 2.047 14.910 1.00 94.44 92 TYR A C 1
ATOM 741 O O . TYR A 1 92 ? 1.447 3.078 15.575 1.00 94.44 92 TYR A O 1
ATOM 749 N N . LEU A 1 93 ? 0.838 0.926 15.303 1.00 94.88 93 LEU A N 1
ATOM 750 C CA . LEU A 1 93 ? 0.077 0.797 16.552 1.00 94.88 93 LEU A CA 1
ATOM 751 C C . LEU A 1 93 ? 0.693 -0.217 17.531 1.00 94.88 93 LEU A C 1
ATOM 753 O O . LEU A 1 93 ? 0.169 -0.373 18.627 1.00 94.88 93 LEU A O 1
ATOM 757 N N . ASP A 1 94 ? 1.758 -0.923 17.136 1.00 95.06 94 ASP A N 1
ATOM 758 C CA . ASP A 1 94 ? 2.404 -1.991 17.918 1.00 95.06 94 ASP A CA 1
ATOM 759 C C . ASP A 1 94 ? 1.442 -3.119 18.350 1.00 95.06 94 ASP A C 1
ATOM 761 O O . ASP A 1 94 ? 1.572 -3.724 19.411 1.00 95.06 94 ASP A O 1
ATOM 765 N N . ILE A 1 95 ? 0.442 -3.416 17.506 1.00 93.81 95 ILE A N 1
ATOM 766 C CA . ILE A 1 95 ? -0.525 -4.500 17.734 1.00 93.81 95 ILE A CA 1
ATOM 767 C C . ILE A 1 95 ? -0.388 -5.608 16.687 1.00 93.81 95 ILE A C 1
ATOM 769 O O . ILE A 1 95 ? -0.353 -5.367 15.479 1.00 93.81 95 ILE A O 1
ATOM 773 N N . GLU A 1 96 ? -0.378 -6.858 17.147 1.00 93.56 96 GLU A N 1
ATOM 774 C CA . GLU A 1 96 ? -0.365 -8.040 16.271 1.00 93.56 96 GLU A CA 1
ATOM 775 C C . GLU A 1 96 ? -1.733 -8.729 16.172 1.00 93.56 96 GLU A C 1
ATOM 777 O O . GLU A 1 96 ? -2.003 -9.466 15.218 1.00 93.56 96 GLU A O 1
ATOM 782 N N . SER A 1 97 ? -2.615 -8.472 17.140 1.00 94.81 97 SER A N 1
ATOM 783 C CA . SER A 1 97 ? -3.976 -9.002 17.186 1.00 94.81 97 SER A CA 1
ATOM 784 C C . SER A 1 97 ? -4.907 -8.038 17.920 1.00 94.81 97 SER A C 1
ATOM 786 O O . SER A 1 97 ? -4.476 -7.319 18.818 1.00 94.81 97 SER A O 1
ATOM 788 N N . HIS A 1 98 ? -6.177 -8.015 17.519 1.00 96.44 98 HIS A N 1
ATOM 789 C CA . HIS A 1 98 ? -7.232 -7.229 18.155 1.00 96.44 98 HIS A CA 1
ATOM 790 C C . HIS A 1 98 ? -8.589 -7.872 17.843 1.00 96.44 98 HIS A C 1
ATOM 792 O O . HIS A 1 98 ? -8.760 -8.460 16.773 1.00 96.44 98 HIS A O 1
ATOM 798 N N . GLU A 1 99 ? -9.575 -7.720 18.727 1.00 97.25 99 GLU A N 1
ATOM 799 C CA . GLU A 1 99 ? -10.925 -8.296 18.570 1.00 97.25 99 GLU A CA 1
ATOM 800 C C . GLU A 1 99 ? -11.649 -7.816 17.298 1.00 97.25 99 GLU A C 1
ATOM 802 O O . GLU A 1 99 ? -12.495 -8.516 16.755 1.00 97.25 99 GLU A O 1
ATOM 807 N N . LEU A 1 100 ? -11.253 -6.648 16.784 1.00 97.62 100 LEU A N 1
ATOM 808 C CA . LEU A 1 100 ? -11.794 -6.008 15.574 1.00 97.62 100 LEU A CA 1
ATOM 809 C C . LEU A 1 100 ? -11.134 -6.486 14.267 1.00 97.62 100 LEU A C 1
ATOM 811 O O . LEU A 1 100 ? -11.627 -6.209 13.176 1.00 97.62 100 LEU A O 1
ATOM 815 N N . PHE A 1 101 ? -10.014 -7.215 14.336 1.00 97.69 101 PHE A N 1
ATOM 816 C CA . PHE A 1 101 ? -9.310 -7.689 13.137 1.00 97.69 101 PHE A CA 1
ATOM 817 C C . PHE A 1 101 ? -10.146 -8.618 12.241 1.00 97.69 101 PHE A C 1
ATOM 819 O O . PHE A 1 101 ? -10.016 -8.498 11.020 1.00 97.69 101 PHE A O 1
ATOM 826 N N . PRO A 1 102 ? -10.970 -9.546 12.774 1.00 97.69 102 PRO A N 1
ATOM 827 C CA . PRO A 1 102 ? -11.851 -10.370 11.950 1.00 97.69 102 PRO A CA 1
ATOM 828 C C . PRO A 1 102 ? -12.860 -9.544 11.144 1.00 97.69 102 PRO A C 1
ATOM 830 O O . PRO A 1 102 ? -13.103 -9.856 9.980 1.00 97.69 102 PRO A O 1
ATOM 833 N N . GLU A 1 103 ? -13.401 -8.473 11.729 1.00 97.38 103 GLU A N 1
ATOM 834 C CA . GLU A 1 103 ? -14.332 -7.575 11.042 1.00 97.38 103 GLU A CA 1
ATOM 835 C C . GLU A 1 103 ? -13.629 -6.797 9.924 1.00 97.38 103 GLU A C 1
ATOM 837 O O . GLU A 1 103 ? -14.083 -6.822 8.781 1.00 97.38 103 GLU A O 1
ATOM 842 N N . ILE A 1 104 ? -12.466 -6.203 10.216 1.00 96.81 104 ILE A N 1
ATOM 843 C CA . ILE A 1 104 ? -11.641 -5.506 9.214 1.00 96.81 104 ILE A CA 1
ATOM 844 C C . ILE A 1 104 ? -11.282 -6.441 8.058 1.00 96.81 104 ILE A C 1
ATOM 846 O O . ILE A 1 104 ? -11.350 -6.044 6.897 1.00 96.81 104 ILE A O 1
ATOM 850 N N . LYS A 1 105 ? -10.933 -7.699 8.357 1.00 97.00 105 LYS A N 1
ATOM 851 C CA . LYS A 1 105 ? -10.644 -8.704 7.331 1.00 97.00 105 LYS A CA 1
ATOM 852 C C . LYS A 1 105 ? -11.834 -8.896 6.390 1.00 97.00 105 LYS A C 1
ATOM 854 O O . LYS A 1 105 ? -11.637 -8.858 5.183 1.00 97.00 105 LYS A O 1
ATOM 859 N N . CYS A 1 106 ? -13.033 -9.084 6.942 1.00 96.12 106 CYS A N 1
ATOM 860 C CA . CYS A 1 106 ? -14.262 -9.262 6.167 1.00 96.12 106 CYS A CA 1
ATOM 861 C C . CYS A 1 106 ? -14.568 -8.027 5.304 1.00 96.12 106 CYS A C 1
ATOM 863 O O . CYS A 1 106 ? -14.880 -8.147 4.122 1.00 96.12 106 CYS A O 1
ATOM 865 N N . LEU A 1 107 ? -14.416 -6.822 5.860 1.00 95.75 107 LEU A N 1
ATOM 866 C CA . LEU A 1 107 ? -14.665 -5.585 5.120 1.00 95.75 107 LEU A CA 1
ATOM 867 C C . LEU A 1 107 ? -13.678 -5.397 3.961 1.00 95.75 107 LEU A C 1
ATOM 869 O O . LEU A 1 107 ? -14.111 -5.121 2.844 1.00 95.75 107 LEU A O 1
ATOM 873 N N . MET A 1 108 ? -12.384 -5.642 4.184 1.00 94.31 108 MET A N 1
ATOM 874 C CA . MET A 1 108 ? -11.338 -5.551 3.152 1.00 94.31 108 MET A CA 1
ATOM 875 C C . MET A 1 108 ? -11.475 -6.585 2.018 1.00 94.31 108 MET A C 1
ATOM 877 O O . MET A 1 108 ? -10.792 -6.463 1.005 1.00 94.31 108 MET A O 1
ATOM 881 N N . GLU A 1 109 ? -12.333 -7.604 2.151 1.00 90.94 109 GLU A N 1
ATOM 882 C CA . GLU A 1 109 ? -12.671 -8.505 1.035 1.00 90.94 109 GLU A CA 1
ATOM 883 C C . GLU A 1 109 ? -13.609 -7.841 0.014 1.00 90.94 109 GLU A C 1
ATOM 885 O O . GLU A 1 109 ? -13.671 -8.275 -1.136 1.00 90.94 109 GLU A O 1
ATOM 890 N N . THR A 1 110 ? -14.326 -6.786 0.416 1.00 90.56 110 THR A N 1
ATOM 891 C CA . THR A 1 110 ? -15.331 -6.108 -0.422 1.00 90.56 110 THR A CA 1
ATOM 892 C C . THR A 1 110 ? -15.033 -4.632 -0.673 1.00 90.56 110 THR A C 1
ATOM 894 O O . THR A 1 110 ? -15.340 -4.138 -1.754 1.00 90.56 110 THR A O 1
ATOM 897 N N . ALA A 1 111 ? -14.407 -3.944 0.281 1.00 92.56 111 ALA A N 1
ATOM 898 C CA . ALA A 1 111 ? -14.015 -2.546 0.172 1.00 92.56 111 ALA A CA 1
ATOM 899 C C . ALA A 1 111 ? -12.611 -2.410 -0.430 1.00 92.56 111 ALA A C 1
ATOM 901 O O . ALA A 1 111 ? -11.697 -3.168 -0.095 1.00 92.56 111 ALA A O 1
ATOM 902 N N . GLN A 1 112 ? -12.424 -1.415 -1.296 1.00 91.25 112 GLN A N 1
ATOM 903 C CA . GLN A 1 112 ? -11.123 -1.083 -1.872 1.00 91.25 112 GLN A CA 1
ATOM 904 C C . GLN A 1 112 ? -10.593 0.201 -1.235 1.00 91.25 112 GLN A C 1
ATOM 906 O O . GLN A 1 112 ? -11.182 1.261 -1.388 1.00 91.25 112 GLN A O 1
ATOM 911 N N . MET A 1 113 ? -9.457 0.104 -0.549 1.00 94.25 113 MET A N 1
ATOM 912 C CA . MET A 1 113 ? -8.759 1.245 0.054 1.00 94.25 113 MET A CA 1
ATOM 913 C C . MET A 1 113 ? -7.265 1.111 -0.197 1.00 94.25 113 MET A C 1
ATOM 915 O O . MET A 1 113 ? -6.730 -0.004 -0.179 1.00 94.25 113 MET A O 1
ATOM 919 N N . THR A 1 114 ? -6.563 2.212 -0.459 1.00 95.00 114 THR A N 1
ATOM 920 C CA . THR A 1 114 ? -5.116 2.135 -0.679 1.00 95.00 114 THR A CA 1
ATOM 921 C C . THR A 1 114 ? -4.380 1.938 0.652 1.00 95.00 114 THR A C 1
ATOM 923 O O . THR A 1 114 ? -4.902 2.270 1.720 1.00 95.00 114 THR A O 1
ATOM 926 N N . PRO A 1 115 ? -3.151 1.388 0.646 1.00 95.94 115 PRO A N 1
ATOM 927 C CA . PRO A 1 115 ? -2.339 1.328 1.860 1.00 95.94 115 PRO A CA 1
ATOM 928 C C . PRO A 1 115 ? -2.101 2.702 2.502 1.00 95.94 115 PRO A C 1
ATOM 930 O O . PRO A 1 115 ? -1.961 2.773 3.722 1.00 95.94 115 PRO A O 1
ATOM 933 N N . ALA A 1 116 ? -2.066 3.775 1.702 1.00 94.50 116 ALA A N 1
ATOM 934 C CA . ALA A 1 116 ? -1.931 5.140 2.199 1.00 94.50 116 ALA A CA 1
ATOM 935 C C . ALA A 1 116 ? -3.176 5.557 2.993 1.00 94.50 116 ALA A C 1
ATOM 937 O O . ALA A 1 116 ? -3.033 5.941 4.151 1.00 94.50 116 ALA A O 1
ATOM 938 N N . ASP A 1 117 ? -4.371 5.352 2.428 1.00 95.06 117 ASP A N 1
ATOM 939 C CA . ASP A 1 117 ? -5.639 5.676 3.097 1.00 95.06 117 ASP A CA 1
ATOM 940 C C . ASP A 1 117 ? -5.778 4.895 4.410 1.00 95.06 117 ASP A C 1
ATOM 942 O O . ASP A 1 117 ? -6.061 5.469 5.453 1.00 95.06 117 ASP A O 1
ATOM 946 N N . VAL A 1 118 ? -5.492 3.583 4.406 1.00 96.31 118 VAL A N 1
ATOM 947 C CA . VAL A 1 118 ? -5.505 2.773 5.642 1.00 96.31 118 VAL A CA 1
ATOM 948 C C . VAL A 1 118 ? -4.555 3.362 6.684 1.00 96.31 118 VAL A C 1
ATOM 950 O O . VAL A 1 118 ? -4.911 3.463 7.854 1.00 96.31 118 VAL A O 1
ATOM 953 N N . THR A 1 119 ? -3.344 3.742 6.271 1.00 96.12 119 THR A N 1
ATOM 954 C CA . THR A 1 119 ? -2.336 4.297 7.182 1.00 96.12 119 THR A CA 1
ATOM 955 C C . THR A 1 119 ? -2.798 5.612 7.802 1.00 96.12 119 THR A C 1
ATOM 957 O O . THR A 1 119 ? -2.526 5.844 8.977 1.00 96.12 119 THR A O 1
ATOM 960 N N . GLU A 1 120 ? -3.527 6.444 7.058 1.00 95.81 120 GLU A N 1
ATOM 961 C CA . GLU A 1 120 ? -4.088 7.694 7.569 1.00 95.81 120 GLU A CA 1
ATOM 962 C C . GLU A 1 120 ? -4.994 7.453 8.786 1.00 95.81 120 GLU A C 1
ATOM 964 O O . GLU A 1 120 ? -4.756 8.040 9.844 1.00 95.81 120 GLU A O 1
ATOM 969 N N . TYR A 1 121 ? -5.945 6.516 8.692 1.00 95.38 121 TYR A N 1
ATOM 970 C CA . TYR A 1 121 ? -6.825 6.170 9.818 1.00 95.38 121 TYR A CA 1
ATOM 971 C C . TYR A 1 121 ? -6.057 5.606 11.020 1.00 95.38 121 TYR A C 1
ATOM 973 O O . TYR A 1 121 ? -6.387 5.914 12.166 1.00 95.38 121 TYR A O 1
ATOM 981 N N . LEU A 1 122 ? -5.007 4.810 10.780 1.00 95.00 122 LEU A N 1
ATOM 982 C CA . LEU A 1 122 ? -4.174 4.275 11.863 1.00 95.00 122 LEU A CA 1
ATOM 983 C C . LEU A 1 122 ? -3.385 5.385 12.573 1.00 95.00 122 LEU A C 1
ATOM 985 O O . LEU A 1 122 ? -3.281 5.380 13.798 1.00 95.00 122 LEU A O 1
ATOM 989 N N . LEU A 1 123 ? -2.838 6.349 11.828 1.00 93.88 123 LEU A N 1
ATOM 990 C CA . LEU A 1 123 ? -1.996 7.406 12.390 1.00 93.88 123 LEU A CA 1
ATOM 991 C C . LEU A 1 123 ? -2.787 8.500 13.115 1.00 93.88 123 LEU A C 1
ATOM 993 O O . LEU A 1 123 ? -2.275 9.050 14.092 1.00 93.88 123 LEU A O 1
ATOM 997 N N . GLN A 1 124 ? -4.017 8.799 12.684 1.00 90.06 124 GLN A N 1
ATOM 998 C CA . GLN A 1 124 ? -4.867 9.818 13.318 1.00 90.06 124 GLN A CA 1
ATOM 999 C C . GLN A 1 124 ? -5.124 9.543 14.807 1.00 90.06 124 GLN A C 1
ATOM 1001 O O . GLN A 1 124 ? -5.232 10.478 15.598 1.00 90.06 124 GLN A O 1
ATOM 1006 N N . MET A 1 125 ? -5.197 8.270 15.200 1.00 87.81 125 MET A N 1
ATOM 1007 C CA . MET A 1 125 ? -5.441 7.848 16.582 1.00 87.81 125 MET A CA 1
ATOM 1008 C C . MET A 1 125 ? -4.400 6.832 17.052 1.00 87.81 125 MET A C 1
ATOM 1010 O O . MET A 1 125 ? -4.734 5.864 17.732 1.00 87.81 125 MET A O 1
ATOM 1014 N N . ARG A 1 126 ? -3.122 7.051 16.710 1.00 87.62 126 ARG A N 1
ATOM 1015 C CA . ARG A 1 126 ? -2.049 6.081 16.996 1.00 87.62 126 ARG A CA 1
ATOM 1016 C C . ARG A 1 126 ? -1.954 5.674 18.475 1.00 87.62 126 ARG A C 1
ATOM 1018 O O . ARG A 1 126 ? -1.656 4.529 18.786 1.00 87.62 126 ARG A O 1
ATOM 1025 N N . ASP A 1 127 ? -2.237 6.618 19.376 1.00 90.44 127 ASP A N 1
ATOM 1026 C CA . ASP A 1 127 ? -2.151 6.423 20.827 1.00 90.44 127 ASP A CA 1
ATOM 1027 C C . ASP A 1 127 ? -3.418 5.738 21.393 1.00 90.44 127 ASP A C 1
ATOM 1029 O O . ASP A 1 127 ? -3.482 5.407 22.575 1.00 90.44 127 ASP A O 1
ATOM 1033 N N . GLN A 1 128 ? -4.437 5.517 20.553 1.00 94.06 128 GLN A N 1
ATOM 1034 C CA . GLN A 1 128 ? -5.696 4.847 20.883 1.00 94.06 128 GLN A CA 1
ATOM 1035 C C . GLN A 1 128 ? -6.031 3.779 19.824 1.00 94.06 128 GLN A C 1
ATOM 1037 O O . GLN A 1 128 ? -6.924 3.983 18.994 1.00 94.06 128 GLN A O 1
ATOM 1042 N N . PRO A 1 129 ? -5.355 2.612 19.852 1.00 93.19 129 PRO A N 1
ATOM 1043 C CA . PRO A 1 129 ? -5.474 1.595 18.808 1.00 93.19 129 PRO A CA 1
ATOM 1044 C C . PRO A 1 129 ? -6.913 1.142 18.539 1.00 93.19 129 PRO A C 1
ATOM 1046 O O . PRO A 1 129 ? -7.315 1.022 17.387 1.00 93.19 129 PRO A O 1
ATOM 1049 N N . THR A 1 130 ? -7.722 0.935 19.581 1.00 95.50 130 THR A N 1
ATOM 1050 C CA . THR A 1 130 ? -9.127 0.528 19.422 1.00 95.50 130 THR A CA 1
ATOM 1051 C C . THR A 1 130 ? -9.942 1.577 18.662 1.00 95.50 130 THR A C 1
ATOM 1053 O O . THR A 1 130 ? -10.659 1.214 17.732 1.00 95.50 130 THR A O 1
ATOM 1056 N N . SER A 1 131 ? -9.790 2.862 18.995 1.00 95.88 131 SER A N 1
ATOM 1057 C CA . SER A 1 131 ? -10.475 3.967 18.311 1.00 95.88 131 SER A CA 1
ATOM 1058 C C . SER A 1 131 ? -10.020 4.093 16.852 1.00 95.88 131 SER A C 1
ATOM 1060 O O . SER A 1 131 ? -10.847 4.240 15.956 1.00 95.88 131 SER A O 1
ATOM 1062 N N . ALA A 1 132 ? -8.713 3.952 16.590 1.00 95.94 132 ALA A N 1
ATOM 1063 C CA . ALA A 1 132 ? -8.160 3.961 15.233 1.00 95.94 132 ALA A CA 1
ATOM 1064 C C . ALA A 1 132 ? -8.773 2.855 14.357 1.00 95.94 132 ALA A C 1
ATOM 1066 O O . ALA A 1 132 ? -9.168 3.089 13.214 1.00 95.94 132 ALA A O 1
ATOM 1067 N N . LEU A 1 133 ? -8.891 1.644 14.910 1.00 96.94 133 LEU A N 1
ATOM 1068 C CA . LEU A 1 133 ? -9.487 0.502 14.219 1.00 96.94 133 LEU A CA 1
ATOM 1069 C C . LEU A 1 133 ? -10.996 0.666 14.001 1.00 96.94 133 LEU A C 1
ATOM 1071 O O . LEU A 1 133 ? -11.493 0.255 12.956 1.00 96.94 133 LEU A O 1
ATOM 1075 N N . GLN A 1 134 ? -11.720 1.265 14.949 1.00 97.19 134 GLN A N 1
ATOM 1076 C CA . GLN A 1 134 ? -13.146 1.571 14.789 1.00 97.19 134 GLN A CA 1
ATOM 1077 C C . GLN A 1 134 ? -13.381 2.588 13.670 1.00 97.19 134 GLN A C 1
ATOM 1079 O O . GLN A 1 134 ? -14.223 2.357 12.808 1.00 97.19 134 GLN A O 1
ATOM 1084 N N . ASN A 1 135 ? -12.588 3.659 13.617 1.00 96.25 135 ASN A N 1
ATOM 1085 C CA . ASN A 1 135 ? -12.686 4.637 12.533 1.00 96.25 135 ASN A CA 1
ATOM 1086 C C . ASN A 1 135 ? -12.372 4.011 11.172 1.00 96.25 135 ASN A C 1
ATOM 1088 O O . ASN A 1 135 ? -13.063 4.282 10.194 1.00 96.25 135 ASN A O 1
ATOM 1092 N N . LEU A 1 136 ? -11.360 3.138 11.117 1.00 96.94 136 LEU A N 1
ATOM 1093 C CA . LEU A 1 136 ? -11.051 2.386 9.905 1.00 96.94 136 LEU A CA 1
ATOM 1094 C C . LEU A 1 136 ? -12.218 1.479 9.484 1.00 96.94 136 LEU A C 1
ATOM 1096 O O . LEU A 1 136 ? -12.476 1.343 8.293 1.00 96.94 136 LEU A O 1
ATOM 1100 N N . ILE A 1 137 ? -12.927 0.857 10.430 1.00 97.06 137 ILE A N 1
ATOM 1101 C CA . ILE A 1 137 ? -14.117 0.047 10.132 1.00 97.06 137 ILE A CA 1
ATOM 1102 C C . ILE A 1 137 ? -15.209 0.897 9.484 1.00 97.06 137 ILE A C 1
ATOM 1104 O O . ILE A 1 137 ? -15.754 0.478 8.464 1.00 97.06 137 ILE A O 1
ATOM 1108 N N . GLU A 1 138 ? -15.513 2.074 10.033 1.00 96.19 138 GLU A 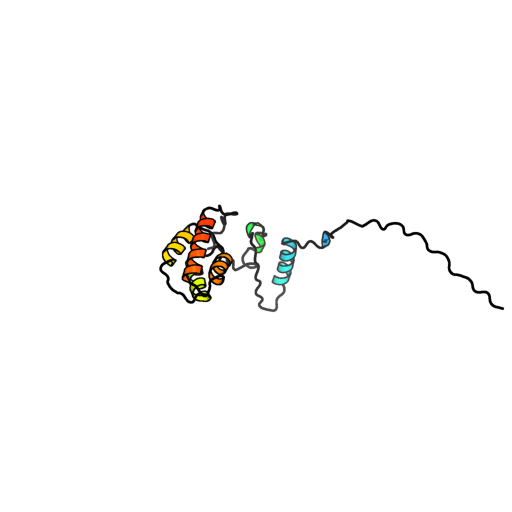N 1
ATOM 1109 C CA . GLU A 1 138 ? -16.532 2.951 9.445 1.00 96.19 138 GLU A CA 1
ATOM 1110 C C . GLU A 1 138 ? -16.121 3.417 8.042 1.00 96.19 138 GLU A C 1
ATOM 1112 O O . GLU A 1 138 ? -16.900 3.279 7.101 1.00 96.19 138 GLU A O 1
ATOM 1117 N N . ALA A 1 139 ? -14.861 3.814 7.851 1.00 95.38 139 ALA A N 1
ATOM 1118 C CA . ALA A 1 139 ? -14.338 4.176 6.533 1.00 95.38 139 ALA A CA 1
ATOM 1119 C C . ALA A 1 139 ? -14.408 3.025 5.515 1.00 95.38 139 ALA A C 1
ATOM 1121 O O . ALA A 1 139 ? -14.769 3.221 4.357 1.00 95.38 139 ALA A O 1
ATOM 1122 N N . LEU A 1 140 ? -14.101 1.794 5.938 1.00 95.44 140 LEU A N 1
ATOM 1123 C CA . LEU A 1 140 ? -14.215 0.614 5.079 1.00 95.44 140 LEU A CA 1
ATOM 1124 C C . LEU A 1 140 ? -15.672 0.289 4.725 1.00 95.44 140 LEU A C 1
ATOM 1126 O O . LEU A 1 140 ? -15.924 -0.252 3.648 1.00 95.44 140 LEU A O 1
ATOM 1130 N N . ARG A 1 141 ? -16.634 0.585 5.608 1.00 95.19 141 ARG A N 1
ATOM 1131 C CA . ARG A 1 141 ? -18.064 0.440 5.302 1.00 95.19 141 ARG A CA 1
ATOM 1132 C C . ARG A 1 141 ? -18.504 1.467 4.263 1.00 95.19 141 ARG A C 1
ATOM 1134 O O . ARG A 1 141 ? -19.164 1.079 3.308 1.00 95.19 141 ARG A O 1
ATOM 1141 N N . GLU A 1 142 ? -18.072 2.718 4.391 1.00 92.94 142 GLU A N 1
ATOM 1142 C CA . GLU A 1 142 ? -18.345 3.767 3.398 1.00 92.94 142 GLU A CA 1
ATOM 1143 C C . GLU A 1 142 ? -17.724 3.425 2.033 1.00 92.94 142 GLU A C 1
ATOM 1145 O O . GLU A 1 142 ? -18.409 3.429 1.010 1.00 92.94 142 GLU A O 1
ATOM 1150 N N . ALA A 1 143 ? -16.455 3.005 2.014 1.00 89.69 143 ALA A N 1
ATOM 1151 C CA . ALA A 1 143 ? -15.744 2.624 0.792 1.00 89.69 143 ALA A CA 1
ATOM 1152 C C . ALA A 1 143 ? -16.324 1.377 0.098 1.00 89.69 143 ALA A C 1
ATOM 1154 O O . ALA A 1 143 ? -16.068 1.145 -1.084 1.00 89.69 143 ALA A O 1
ATOM 1155 N N . LYS A 1 144 ? -17.089 0.544 0.814 1.00 85.94 144 LYS A N 1
ATOM 1156 C CA . LYS A 1 144 ? -17.815 -0.589 0.225 1.00 85.94 144 LYS A CA 1
ATOM 1157 C C . LYS A 1 144 ? -19.013 -0.130 -0.611 1.00 85.94 144 LYS A C 1
ATOM 1159 O O . LYS A 1 144 ? -19.358 -0.792 -1.591 1.00 85.94 144 LYS A O 1
ATOM 1164 N N . ASP A 1 145 ? -19.652 0.965 -0.210 1.00 78.44 145 ASP A N 1
ATOM 1165 C CA . ASP A 1 145 ? -20.837 1.499 -0.881 1.00 78.44 145 ASP A CA 1
ATOM 1166 C C . ASP A 1 145 ? -20.462 2.344 -2.115 1.00 78.44 145 ASP A C 1
ATOM 1168 O O . ASP A 1 145 ? -21.260 2.489 -3.049 1.00 78.44 145 ASP A O 1
ATOM 1172 N N . GLU A 1 146 ? -19.220 2.831 -2.179 1.00 70.31 146 GLU A N 1
ATOM 1173 C CA . GLU A 1 146 ? -18.663 3.500 -3.351 1.00 70.31 146 GLU A CA 1
ATOM 1174 C C . GLU A 1 146 ? -18.200 2.498 -4.425 1.00 70.31 146 GLU A C 1
ATOM 1176 O O . GLU A 1 146 ? -17.412 1.581 -4.195 1.00 70.31 146 GLU A O 1
ATOM 1181 N N . LYS A 1 147 ? -18.684 2.668 -5.663 1.00 53.22 147 LYS A N 1
ATOM 1182 C CA . LYS A 1 147 ? -18.233 1.844 -6.796 1.00 53.22 147 LYS A CA 1
ATOM 1183 C C . LYS A 1 147 ? -16.813 2.253 -7.208 1.00 53.22 147 LYS A C 1
ATOM 1185 O O . LYS A 1 147 ? -16.567 3.447 -7.376 1.00 53.22 147 LYS A O 1
ATOM 1190 N N . PRO A 1 148 ? -15.908 1.298 -7.487 1.00 53.44 148 PRO A N 1
ATOM 1191 C CA . PRO A 1 148 ? -14.541 1.619 -7.875 1.00 53.44 148 PRO A CA 1
ATOM 1192 C C . PRO A 1 148 ? -14.510 2.410 -9.186 1.00 53.44 148 PRO A C 1
ATOM 1194 O O . PRO A 1 148 ? -15.121 2.020 -10.184 1.00 53.44 148 PRO A O 1
ATOM 1197 N N . THR A 1 149 ? -13.767 3.516 -9.191 1.00 48.81 149 THR A N 1
ATOM 1198 C CA . THR A 1 149 ? -13.676 4.462 -10.314 1.00 48.81 149 THR A CA 1
ATOM 1199 C 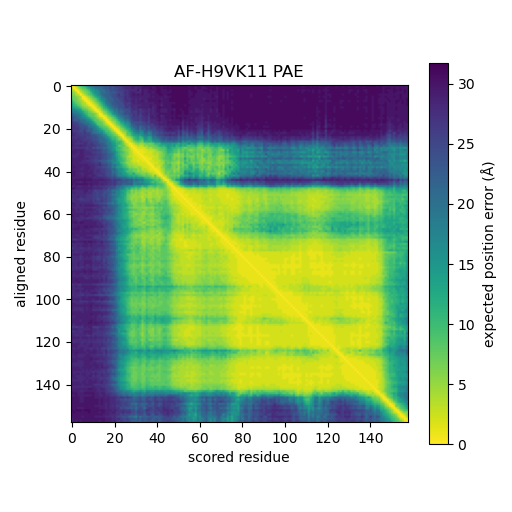C . THR A 1 149 ? -12.907 3.925 -11.522 1.00 48.81 149 THR A C 1
ATOM 1201 O O . THR A 1 149 ? -13.057 4.473 -12.607 1.00 48.81 149 THR A O 1
ATOM 1204 N N . HIS A 1 150 ? -12.164 2.818 -11.404 1.00 48.84 150 HIS A N 1
ATOM 1205 C CA . HIS A 1 150 ? -11.610 2.090 -12.549 1.00 48.84 150 HIS A CA 1
ATOM 1206 C C . HIS A 1 150 ? -11.344 0.613 -12.203 1.00 48.84 150 HIS A C 1
ATOM 1208 O O . HIS A 1 150 ? -10.693 0.330 -11.198 1.00 48.84 150 HIS A O 1
ATOM 1214 N N . PRO A 1 151 ? -11.786 -0.357 -13.027 1.00 44.28 151 PRO A N 1
ATOM 1215 C CA . PRO A 1 151 ? -11.436 -1.755 -12.816 1.00 44.28 151 PRO A CA 1
ATOM 1216 C C . PRO A 1 151 ? -9.963 -1.999 -13.180 1.00 44.28 151 PRO A C 1
ATOM 1218 O O . PRO A 1 151 ? -9.557 -1.769 -14.317 1.00 44.28 151 PRO A O 1
ATOM 1221 N N . LEU A 1 152 ? -9.181 -2.556 -12.248 1.00 48.00 152 LEU A N 1
ATOM 1222 C CA . LEU A 1 152 ? -7.832 -3.112 -12.478 1.00 48.00 152 LEU A CA 1
ATOM 1223 C C . LEU A 1 152 ? -7.873 -4.415 -13.317 1.00 48.00 152 LEU A C 1
ATOM 1225 O O . LEU A 1 152 ? -7.102 -5.350 -13.096 1.00 48.00 152 LEU A O 1
ATOM 1229 N N . ASN A 1 153 ? -8.808 -4.518 -14.262 1.00 38.69 153 ASN A N 1
ATOM 1230 C CA . ASN A 1 153 ? -9.012 -5.712 -15.071 1.00 38.69 153 ASN A CA 1
ATOM 1231 C C . ASN A 1 153 ? -8.009 -5.717 -16.225 1.00 38.69 153 ASN A C 1
ATOM 1233 O O . ASN A 1 153 ? -8.218 -5.051 -17.235 1.00 38.69 153 ASN A O 1
ATOM 1237 N N . GLY A 1 154 ? -6.934 -6.496 -16.098 1.00 39.69 154 GLY A N 1
ATOM 1238 C CA . GLY A 1 154 ? -6.081 -6.780 -17.256 1.00 39.69 154 GLY A CA 1
ATOM 1239 C C . GLY A 1 154 ? -4.755 -7.479 -16.995 1.00 39.69 154 GLY A C 1
ATOM 1240 O O . GLY A 1 154 ? -4.154 -7.979 -17.941 1.00 39.69 154 GLY A O 1
ATOM 1241 N N . LEU A 1 155 ? -4.276 -7.561 -15.754 1.00 41.41 155 LEU A N 1
ATOM 1242 C CA . LEU A 1 155 ? -2.913 -8.035 -15.515 1.00 41.41 155 LEU A CA 1
ATOM 1243 C C . LEU A 1 155 ? -2.893 -9.395 -14.817 1.00 41.41 155 LEU A C 1
ATOM 1245 O O . LEU A 1 155 ? -2.832 -9.499 -13.595 1.00 41.41 155 LEU A O 1
ATOM 1249 N N . SER A 1 156 ? -2.892 -10.456 -15.624 1.00 34.94 156 SER A N 1
ATOM 1250 C CA . SER A 1 156 ? -2.396 -11.763 -15.189 1.00 34.94 156 SER A CA 1
ATOM 1251 C C . SER A 1 156 ? -0.867 -11.716 -15.182 1.00 34.94 156 SER A C 1
ATOM 1253 O O . SER A 1 156 ? -0.225 -12.094 -16.163 1.00 34.94 156 SER A O 1
ATOM 1255 N N . PHE A 1 157 ? -0.274 -11.256 -14.083 1.00 42.91 157 PHE A N 1
ATOM 1256 C CA . PHE A 1 157 ? 1.164 -11.393 -13.864 1.00 42.91 157 PHE A CA 1
ATOM 1257 C C . PHE A 1 157 ? 1.484 -12.861 -13.545 1.00 42.91 157 PHE A C 1
ATOM 1259 O O . PHE A 1 157 ? 1.104 -13.365 -12.490 1.00 42.91 157 PHE A O 1
ATOM 1266 N N . ARG A 1 158 ? 2.126 -13.556 -14.492 1.00 33.34 158 ARG A N 1
ATOM 1267 C CA . ARG A 1 158 ? 2.805 -14.840 -14.255 1.00 33.34 158 ARG A CA 1
ATOM 1268 C C . ARG A 1 158 ? 4.255 -14.605 -13.862 1.00 33.34 158 ARG A C 1
ATOM 1270 O O . ARG A 1 158 ? 4.880 -13.713 -14.481 1.00 33.34 158 ARG A O 1
#

InterPro domains:
  IPR003959 ATPase, AAA-type, core [PF00004] (21-77)
  IPR027417 P-loop containing nucleoside triphosphate hydrolase [G3DSA:3.40.50.300] (11-74)
  IPR027417 P-loop containing nucleoside triphosphate hydrolase [SSF52540] (24-140)
  IPR050747 Mitochondrial chaperone BCS1 subfamily [PTHR23070] (20-145)
  IPR058017 AAA+ ATPase At3g28540-like, C-terminal domain [PF25568] (80-147)

Sequence (158 aa):
KNKKQQPPPPEEEQPAQADEGEWNQDSRVTLSGVLNFTDGLWSCCGSERLFVFTTNHIDRLDPALVRRGRMDKHILLSFCTYRAFKTLARNYLDIESHELFPEIKCLMETAQMTPADVTEYLLQMRDQPTSALQNLIEALREAKDEKPTHPLNGLSFR

Mean predicted aligned error: 13.83 Å